Protein AF-A0A969TYN2-F1 (afdb_monomer_lite)

Foldseek 3Di:
DDDFDWDDDPPFKIKGWQAQFQDQKDKDAADAPWKWWKWKADPVVRDIHTDDIDHGIDIDGDPSGHGMMIMTGIDDD

Structure (mmCIF, N/CA/C/O backbone):
data_AF-A0A969TYN2-F1
#
_entry.id   AF-A0A969TYN2-F1
#
loop_
_atom_site.group_PDB
_atom_site.id
_atom_site.type_symbol
_atom_site.label_atom_id
_atom_site.label_alt_id
_atom_site.label_comp_id
_atom_site.label_asym_id
_atom_site.label_entity_id
_atom_site.label_seq_id
_atom_site.pdbx_PDB_ins_code
_atom_site.Cartn_x
_atom_site.Cartn_y
_atom_site.Cartn_z
_atom_site.occupancy
_atom_site.B_iso_or_equiv
_atom_site.auth_seq_id
_atom_site.auth_comp_id
_atom_site.auth_asym_id
_atom_site.auth_atom_id
_atom_site.pdbx_PDB_model_num
ATOM 1 N N . MET A 1 1 ? -11.355 -6.873 -13.129 1.00 51.81 1 MET A N 1
ATOM 2 C CA . MET A 1 1 ? -10.115 -6.570 -12.381 1.00 51.81 1 MET A CA 1
ATOM 3 C C . MET A 1 1 ? -9.527 -7.846 -11.812 1.00 51.81 1 MET A C 1
ATOM 5 O O . MET A 1 1 ? -10.286 -8.693 -11.359 1.00 51.81 1 MET A O 1
ATOM 9 N N . ARG A 1 2 ? -8.202 -8.012 -11.866 1.00 59.59 2 ARG A N 1
ATOM 10 C CA . ARG A 1 2 ? -7.513 -9.162 -11.265 1.00 59.59 2 ARG A CA 1
ATOM 11 C C . ARG A 1 2 ? -7.378 -8.903 -9.765 1.00 59.59 2 ARG A C 1
ATOM 13 O O . ARG A 1 2 ? -6.774 -7.907 -9.388 1.00 59.59 2 ARG A O 1
ATOM 20 N N . GLN A 1 3 ? -7.953 -9.767 -8.932 1.00 68.88 3 GLN A N 1
ATOM 21 C CA . GLN A 1 3 ? -7.731 -9.703 -7.488 1.00 68.88 3 GLN A CA 1
ATOM 22 C C . GLN A 1 3 ? -6.256 -10.004 -7.198 1.00 68.88 3 GLN A C 1
ATOM 24 O O . GLN A 1 3 ? -5.712 -10.984 -7.714 1.00 68.88 3 GLN A O 1
ATOM 29 N N . VAL A 1 4 ? -5.606 -9.155 -6.402 1.00 79.88 4 VAL A N 1
ATOM 30 C CA . VAL A 1 4 ? -4.265 -9.433 -5.879 1.00 79.88 4 VAL A CA 1
ATOM 31 C C . VAL A 1 4 ? -4.433 -10.182 -4.560 1.00 79.88 4 VAL A C 1
ATOM 33 O O . VAL A 1 4 ? -5.179 -9.712 -3.696 1.00 79.88 4 VAL A O 1
ATOM 36 N N . PRO A 1 5 ? -3.801 -11.357 -4.394 1.00 86.94 5 PRO A N 1
ATOM 37 C CA . PRO A 1 5 ? -3.891 -12.092 -3.144 1.00 86.94 5 PRO A CA 1
ATOM 38 C C . PRO A 1 5 ? -3.346 -11.230 -2.004 1.00 86.94 5 PRO A C 1
ATOM 40 O O . PRO A 1 5 ? -2.267 -10.644 -2.107 1.00 86.94 5 PRO A O 1
ATOM 43 N N . CYS A 1 6 ? -4.117 -11.164 -0.924 1.00 91.44 6 CYS A N 1
ATOM 44 C CA . CYS A 1 6 ? -3.773 -10.417 0.273 1.00 91.44 6 CYS A CA 1
ATOM 45 C C . CYS A 1 6 ? -3.646 -11.381 1.450 1.00 91.44 6 CYS A C 1
ATOM 47 O O . CYS A 1 6 ? -4.492 -12.254 1.643 1.00 91.44 6 CYS A O 1
ATOM 49 N N . VAL A 1 7 ? -2.602 -11.198 2.248 1.00 95.75 7 VAL A N 1
ATOM 50 C CA . VAL A 1 7 ? -2.422 -11.865 3.542 1.00 95.75 7 VAL A CA 1
ATOM 51 C C . VAL A 1 7 ? -2.346 -10.808 4.630 1.00 95.75 7 VAL A C 1
ATOM 53 O O . VAL A 1 7 ? -2.009 -9.662 4.358 1.00 95.75 7 VAL A O 1
ATOM 56 N N . GLY A 1 8 ? -2.653 -11.153 5.872 1.00 95.88 8 GLY A N 1
ATOM 57 C CA . GLY A 1 8 ? -2.569 -10.182 6.952 1.00 95.88 8 GLY A CA 1
ATOM 58 C C . GLY A 1 8 ? -3.312 -10.617 8.195 1.00 95.88 8 GLY A C 1
ATOM 59 O O . GLY A 1 8 ? -3.828 -11.732 8.279 1.00 95.88 8 GLY A O 1
ATOM 60 N N . LYS A 1 9 ? -3.377 -9.700 9.153 1.00 97.62 9 LYS A N 1
ATOM 61 C CA . LYS A 1 9 ? -4.184 -9.839 10.356 1.00 97.62 9 LYS A CA 1
ATOM 62 C C . LYS A 1 9 ? -5.298 -8.805 10.298 1.00 97.62 9 LYS A C 1
ATOM 64 O O . LYS A 1 9 ? -5.031 -7.606 10.207 1.00 97.62 9 LYS A O 1
ATOM 69 N N . ALA A 1 10 ? -6.536 -9.292 10.352 1.00 95.75 10 ALA A N 1
ATOM 70 C CA . ALA A 1 10 ? -7.722 -8.451 10.292 1.00 95.75 10 ALA A CA 1
ATOM 71 C C . ALA A 1 10 ? -7.642 -7.316 11.321 1.00 95.75 10 ALA A C 1
ATOM 73 O O . ALA A 1 10 ? -7.269 -7.541 12.475 1.00 95.75 10 ALA A O 1
ATOM 74 N N . HIS A 1 11 ? -7.989 -6.107 10.878 1.00 96.25 11 HIS A N 1
ATOM 75 C CA . HIS A 1 11 ? -7.977 -4.886 11.688 1.00 96.25 11 HIS A CA 1
ATOM 76 C C . HIS A 1 11 ? -6.604 -4.515 12.286 1.00 96.25 11 HIS A C 1
ATOM 78 O O . HIS A 1 11 ? -6.547 -3.801 13.292 1.00 96.25 11 HIS A O 1
ATOM 84 N N . ASP A 1 12 ? -5.506 -4.991 11.686 1.00 97.50 12 ASP A N 1
ATOM 85 C CA . ASP A 1 12 ? -4.125 -4.710 12.105 1.00 97.50 12 ASP A CA 1
ATOM 86 C C . ASP A 1 12 ? -3.256 -4.346 10.889 1.00 97.50 12 ASP A C 1
ATOM 88 O O . ASP A 1 12 ? -2.790 -3.213 10.766 1.00 97.50 12 ASP A O 1
ATOM 92 N N . TYR A 1 13 ? -3.098 -5.267 9.932 1.00 97.69 13 TYR A N 1
ATOM 93 C CA . TYR A 1 13 ? -2.390 -4.991 8.680 1.00 97.69 13 TYR A CA 1
ATOM 94 C C . TYR A 1 13 ? -2.763 -5.966 7.560 1.00 97.69 13 TYR A C 1
ATOM 96 O O . TYR A 1 13 ? -3.130 -7.114 7.816 1.00 97.69 13 TYR A O 1
ATOM 104 N N . TYR A 1 14 ? -2.570 -5.525 6.318 1.00 97.62 14 TYR A N 1
ATOM 105 C CA . TYR A 1 14 ? -2.751 -6.324 5.105 1.00 97.62 14 TYR A CA 1
ATOM 106 C C . TYR A 1 14 ? -1.555 -6.142 4.169 1.00 97.62 14 TYR A C 1
ATOM 108 O O . TYR A 1 14 ? -1.076 -5.029 3.995 1.00 97.62 14 TYR A O 1
ATOM 116 N N . LEU A 1 15 ? -1.072 -7.223 3.564 1.00 97.75 15 LEU A N 1
ATOM 117 C CA . LEU A 1 15 ? 0.048 -7.267 2.630 1.00 97.75 15 LEU A CA 1
ATOM 118 C C . LEU A 1 15 ? -0.433 -7.854 1.303 1.00 97.75 15 LEU A C 1
ATOM 120 O O . LEU A 1 15 ? -0.920 -8.985 1.258 1.00 97.75 15 LEU A O 1
ATOM 124 N N . ALA A 1 16 ? -0.239 -7.103 0.227 1.00 97.00 16 ALA A N 1
ATOM 125 C CA . ALA A 1 16 ? -0.490 -7.524 -1.140 1.00 97.00 16 ALA A CA 1
ATOM 126 C C . ALA A 1 16 ? 0.845 -7.632 -1.884 1.00 97.00 16 ALA A C 1
ATOM 128 O O . ALA A 1 16 ? 1.521 -6.627 -2.093 1.00 97.00 16 ALA A O 1
ATOM 129 N N . TYR A 1 17 ? 1.229 -8.842 -2.293 1.00 96.50 17 TYR A N 1
ATOM 130 C CA . TYR A 1 17 ? 2.408 -9.056 -3.135 1.00 96.50 17 TYR A CA 1
ATOM 131 C C . TYR A 1 17 ? 1.988 -9.170 -4.599 1.00 96.50 17 TYR A C 1
ATOM 133 O O . TYR A 1 17 ? 1.176 -10.027 -4.953 1.00 96.50 17 TYR A O 1
ATOM 141 N N . THR A 1 18 ? 2.539 -8.318 -5.464 1.00 95.25 18 THR A N 1
ATOM 142 C CA . THR A 1 18 ? 2.121 -8.251 -6.871 1.00 95.25 18 THR A CA 1
ATOM 143 C C . THR A 1 18 ? 2.781 -9.329 -7.732 1.00 95.25 18 THR A C 1
ATOM 145 O O . THR A 1 18 ? 2.333 -9.576 -8.856 1.00 95.25 18 THR A O 1
ATOM 148 N N . GLY A 1 19 ? 3.810 -10.023 -7.228 1.00 93.75 19 GLY A N 1
ATOM 149 C CA . GLY A 1 19 ? 4.524 -11.056 -7.982 1.00 93.75 19 GLY A CA 1
ATOM 150 C C . GLY A 1 19 ? 4.984 -10.532 -9.350 1.00 93.75 19 GLY A C 1
ATOM 151 O O . GLY A 1 19 ? 5.377 -9.377 -9.448 1.00 93.75 19 GLY A O 1
ATOM 152 N N . PRO A 1 20 ? 4.894 -11.304 -10.444 1.00 94.88 20 PRO A N 1
ATOM 153 C CA . PRO A 1 20 ? 5.320 -10.831 -11.764 1.00 94.88 20 PRO A CA 1
ATOM 154 C C . PRO A 1 20 ? 4.408 -9.742 -12.363 1.00 94.88 20 PRO A C 1
ATOM 156 O O . PRO A 1 20 ? 4.723 -9.203 -13.424 1.00 94.88 20 PRO A O 1
ATOM 159 N N . SER A 1 21 ? 3.266 -9.425 -11.735 1.00 92.50 21 SER A N 1
ATOM 160 C CA . SER A 1 21 ? 2.380 -8.372 -12.234 1.00 92.50 21 SER A CA 1
ATOM 161 C C . SER A 1 21 ? 2.967 -6.984 -11.972 1.00 92.50 21 SER A C 1
ATOM 163 O O . SER A 1 21 ? 3.620 -6.752 -10.954 1.00 92.50 21 SER A O 1
ATOM 165 N N . GLN A 1 22 ? 2.717 -6.065 -12.908 1.00 95.00 22 GLN A N 1
ATOM 166 C CA . GLN A 1 22 ? 3.253 -4.701 -12.922 1.00 95.00 22 GLN A CA 1
ATOM 167 C C . GLN A 1 22 ? 2.122 -3.670 -12.773 1.00 95.00 22 GLN A C 1
ATOM 169 O O . GLN A 1 22 ? 1.929 -2.836 -13.660 1.00 95.00 22 GLN A O 1
ATOM 174 N N . PRO A 1 23 ? 1.286 -3.754 -11.722 1.00 95.56 23 PRO A N 1
ATOM 175 C CA . PRO A 1 23 ? 0.181 -2.822 -11.580 1.00 95.56 23 PRO A CA 1
ATOM 176 C C . PRO A 1 23 ? 0.721 -1.404 -11.368 1.00 95.56 23 PRO A C 1
ATOM 178 O O . PRO A 1 23 ? 1.662 -1.195 -10.603 1.00 95.56 23 PRO A O 1
ATOM 181 N N . ALA A 1 24 ? 0.094 -0.430 -12.025 1.00 95.94 24 ALA A N 1
ATOM 182 C CA . ALA A 1 24 ? 0.250 0.989 -11.702 1.00 95.94 24 ALA A CA 1
ATOM 183 C C . ALA A 1 24 ? -0.729 1.436 -10.598 1.00 95.94 24 ALA A C 1
ATOM 185 O O . ALA A 1 24 ? -0.577 2.514 -10.032 1.00 95.94 24 ALA A O 1
ATOM 186 N N . LEU A 1 25 ? -1.730 0.604 -10.291 1.00 95.19 25 LEU A N 1
ATOM 187 C CA . LEU A 1 25 ? -2.803 0.895 -9.347 1.00 95.19 25 LEU A CA 1
ATOM 188 C C . LEU A 1 25 ? -3.302 -0.397 -8.692 1.00 95.19 25 LEU A C 1
ATOM 190 O O . LEU A 1 25 ? -3.440 -1.417 -9.374 1.00 95.19 25 LEU A O 1
ATOM 194 N N . LEU A 1 26 ? -3.600 -0.345 -7.395 1.00 95.56 26 LEU A N 1
ATOM 195 C CA . LEU A 1 26 ? -4.318 -1.396 -6.675 1.00 95.56 26 LEU A CA 1
ATOM 196 C C . LEU A 1 26 ? -5.556 -0.817 -5.998 1.00 95.56 26 LEU A C 1
ATOM 198 O O . LEU A 1 26 ? -5.451 0.140 -5.238 1.00 95.56 26 LEU A O 1
ATOM 202 N N . GLU A 1 27 ? -6.709 -1.431 -6.240 1.00 95.12 27 GLU A N 1
ATOM 203 C CA . GLU A 1 27 ? -7.963 -1.038 -5.597 1.00 95.12 27 GLU A CA 1
ATOM 204 C C . GLU A 1 27 ? -8.182 -1.836 -4.308 1.00 95.12 27 GLU A C 1
ATOM 206 O O . GLU A 1 27 ? -8.082 -3.068 -4.305 1.00 95.12 27 GLU A O 1
ATOM 211 N N . PHE A 1 28 ? -8.538 -1.146 -3.225 1.00 94.75 28 PHE A N 1
ATOM 212 C CA . PHE A 1 28 ? -8.872 -1.750 -1.936 1.00 94.75 28 PHE A CA 1
ATOM 213 C C . PHE A 1 28 ? -10.185 -1.203 -1.386 1.00 94.75 28 PHE A C 1
ATOM 215 O O . PHE A 1 28 ? -10.495 -0.023 -1.521 1.00 94.75 28 PHE A O 1
ATOM 222 N N . ASN A 1 29 ? -10.924 -2.067 -0.688 1.00 95.06 29 ASN A N 1
ATOM 223 C CA . ASN A 1 29 ? -12.008 -1.669 0.206 1.00 95.06 29 ASN A CA 1
ATOM 224 C C . ASN A 1 29 ? -11.533 -1.895 1.642 1.00 95.06 29 ASN A C 1
ATOM 226 O O . ASN A 1 29 ? -11.503 -3.031 2.118 1.00 95.06 29 ASN A O 1
ATOM 230 N N . LEU A 1 30 ? -11.110 -0.823 2.307 1.00 95.88 30 LEU A N 1
ATOM 231 C CA . LEU A 1 30 ? -10.618 -0.871 3.681 1.00 95.88 30 LEU A CA 1
ATOM 232 C C . LEU A 1 30 ? -11.786 -0.944 4.678 1.00 95.88 30 LEU A C 1
ATOM 234 O O . LEU A 1 30 ? -12.868 -0.421 4.387 1.00 95.88 30 LEU A O 1
ATOM 238 N N . PRO A 1 31 ? -11.585 -1.553 5.863 1.00 96.12 31 PRO A N 1
ATOM 239 C CA . PRO A 1 31 ? -12.595 -1.564 6.914 1.00 96.12 31 PRO A CA 1
ATOM 240 C C . PRO A 1 31 ? -13.113 -0.158 7.248 1.00 96.12 31 PRO A C 1
ATOM 242 O O . PRO A 1 31 ? -12.349 0.803 7.356 1.00 96.12 31 PRO A O 1
ATOM 245 N N . ALA A 1 32 ? -14.432 -0.037 7.402 1.00 95.44 32 ALA A N 1
ATOM 246 C CA . ALA A 1 32 ? -15.084 1.237 7.678 1.00 95.44 32 ALA A CA 1
ATOM 247 C C . ALA A 1 32 ? -14.650 1.813 9.037 1.00 95.44 32 ALA A C 1
ATOM 249 O O . ALA A 1 32 ? -14.520 1.083 10.016 1.00 95.44 32 ALA A O 1
ATOM 250 N N . GLY A 1 33 ? -14.457 3.134 9.097 1.00 95.88 33 GLY A N 1
ATOM 251 C CA . GLY A 1 33 ? -14.044 3.833 10.321 1.00 95.88 33 GLY A CA 1
ATOM 252 C C . GLY A 1 33 ? -12.571 3.642 10.703 1.00 95.88 33 GLY A C 1
ATOM 253 O O . GLY A 1 33 ? -12.157 4.100 11.764 1.00 95.88 33 GLY A O 1
ATOM 254 N N . GLU A 1 34 ? -11.773 2.991 9.857 1.00 97.56 34 GLU A N 1
ATOM 255 C CA . GLU A 1 34 ? -10.349 2.757 10.087 1.00 97.56 34 GLU A CA 1
ATOM 256 C C . GLU A 1 34 ? -9.498 3.444 9.015 1.00 97.56 34 GLU A C 1
ATOM 258 O O . GLU A 1 34 ? -9.901 3.582 7.858 1.00 97.56 34 GLU A O 1
ATOM 263 N N . THR A 1 35 ? -8.298 3.867 9.405 1.00 98.12 35 THR A N 1
ATOM 264 C CA . THR A 1 35 ? -7.303 4.455 8.508 1.00 98.12 35 THR A CA 1
ATOM 265 C C . THR A 1 35 ? -6.061 3.580 8.461 1.00 98.12 35 THR A C 1
ATOM 267 O O . THR A 1 35 ? -5.656 2.980 9.460 1.00 98.12 35 THR A O 1
ATOM 270 N N . TYR A 1 36 ? -5.453 3.496 7.282 1.00 98.50 36 TYR A N 1
ATOM 271 C CA . TYR A 1 36 ? -4.305 2.641 7.020 1.00 98.50 36 TYR A CA 1
ATOM 272 C C . TYR A 1 36 ? -3.210 3.436 6.330 1.00 98.50 36 TYR A C 1
ATOM 274 O O . TYR A 1 36 ? -3.462 4.078 5.314 1.00 98.50 36 TYR A O 1
ATOM 282 N N . ARG A 1 37 ? -1.985 3.365 6.849 1.00 98.38 37 ARG A N 1
ATOM 283 C CA . ARG A 1 37 ? -0.809 3.875 6.148 1.00 98.38 37 ARG A CA 1
ATOM 284 C C . ARG A 1 37 ? -0.361 2.853 5.113 1.00 98.38 37 ARG A C 1
ATOM 286 O O . ARG A 1 37 ? -0.130 1.694 5.460 1.00 98.38 37 ARG A O 1
ATOM 293 N N . ALA A 1 38 ? -0.241 3.287 3.865 1.00 98.31 38 ALA A N 1
ATOM 294 C CA . ALA A 1 38 ? 0.348 2.497 2.796 1.00 98.31 38 ALA A CA 1
ATOM 295 C C . ALA A 1 38 ? 1.878 2.568 2.864 1.00 98.31 38 ALA A C 1
ATOM 297 O O . ALA A 1 38 ? 2.440 3.649 3.013 1.00 98.31 38 ALA A O 1
ATOM 298 N N . GLU A 1 39 ? 2.562 1.441 2.707 1.00 98.56 39 GLU A N 1
ATOM 299 C CA . GLU A 1 39 ? 4.008 1.389 2.489 1.00 98.56 39 GLU A CA 1
ATOM 300 C C . GLU A 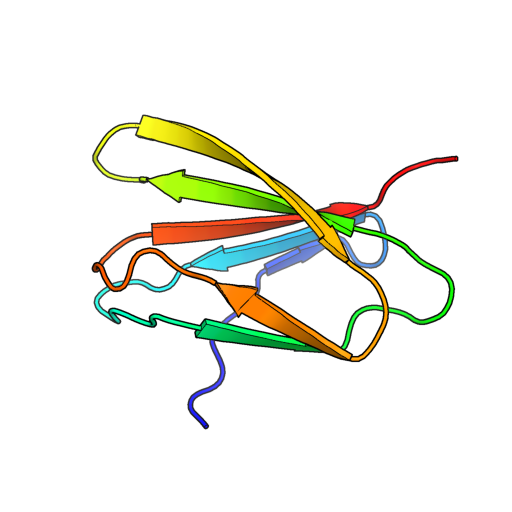1 39 ? 4.283 0.491 1.278 1.00 98.56 39 GLU A C 1
ATOM 302 O O . GLU A 1 39 ? 3.843 -0.661 1.224 1.00 98.56 39 GLU A O 1
ATOM 307 N N . VAL A 1 40 ? 4.996 1.027 0.289 1.00 98.44 40 VAL A N 1
ATOM 308 C CA . VAL A 1 40 ? 5.375 0.294 -0.924 1.00 98.44 40 VAL A CA 1
ATOM 309 C C . VAL A 1 40 ? 6.741 -0.336 -0.699 1.00 98.44 40 VAL A C 1
ATOM 311 O O . VAL A 1 40 ? 7.702 0.350 -0.354 1.00 98.44 40 VAL A O 1
ATOM 314 N N . ILE A 1 41 ? 6.827 -1.646 -0.894 1.00 98.44 41 ILE A N 1
ATOM 315 C CA . ILE A 1 41 ? 8.025 -2.446 -0.655 1.00 98.44 41 ILE A CA 1
ATOM 316 C C . ILE A 1 41 ? 8.600 -2.874 -2.001 1.00 98.44 41 ILE A C 1
ATOM 318 O O . ILE A 1 41 ? 7.953 -3.603 -2.758 1.00 98.44 41 ILE A O 1
ATOM 322 N N . ASP A 1 42 ? 9.829 -2.451 -2.273 1.00 98.06 42 ASP A N 1
ATOM 323 C CA . ASP A 1 42 ? 10.651 -3.022 -3.334 1.00 98.06 42 ASP A CA 1
ATOM 324 C C . ASP A 1 42 ? 11.338 -4.274 -2.783 1.00 98.06 42 ASP A C 1
ATOM 326 O O . ASP A 1 42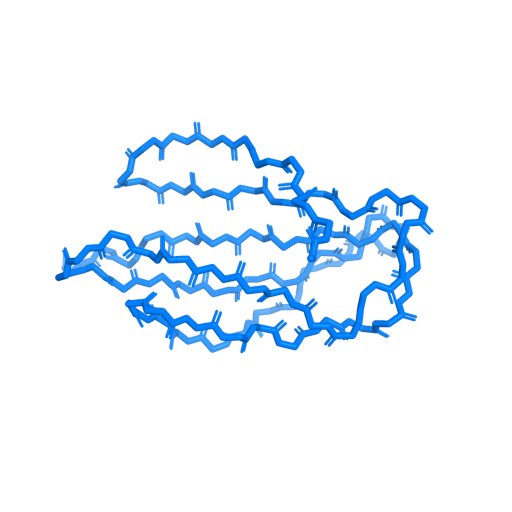 ? 12.274 -4.177 -1.983 1.00 98.06 42 ASP A O 1
ATOM 330 N N . THR A 1 43 ? 10.870 -5.464 -3.172 1.00 97.12 43 THR A N 1
ATOM 331 C CA . THR A 1 43 ? 11.423 -6.710 -2.618 1.00 97.12 43 THR A CA 1
ATOM 332 C C . THR A 1 43 ? 12.792 -7.063 -3.192 1.00 97.12 43 THR A C 1
ATOM 334 O O . THR A 1 43 ? 13.468 -7.916 -2.631 1.00 97.12 43 THR A O 1
ATOM 337 N N . TRP A 1 44 ? 13.200 -6.451 -4.308 1.00 95.81 44 TRP A N 1
ATOM 338 C CA . TRP A 1 44 ? 14.520 -6.670 -4.909 1.00 95.81 44 TRP A CA 1
ATOM 339 C C . TRP A 1 44 ? 15.537 -5.660 -4.394 1.00 95.81 44 TRP A C 1
ATOM 341 O O . TRP A 1 44 ? 16.651 -6.029 -4.032 1.00 95.81 44 TRP A O 1
ATOM 351 N N . GLY A 1 45 ? 15.140 -4.389 -4.334 1.00 97.25 45 GLY A N 1
ATOM 352 C CA . GLY A 1 45 ? 15.942 -3.309 -3.767 1.00 97.25 45 GLY A CA 1
ATOM 353 C C . GLY A 1 45 ? 16.007 -3.329 -2.238 1.00 97.25 45 GLY A C 1
ATOM 354 O O . GLY A 1 45 ? 16.822 -2.610 -1.668 1.00 97.25 45 GLY A O 1
ATOM 355 N N . MET A 1 46 ? 15.175 -4.144 -1.578 1.00 97.69 46 MET A N 1
ATOM 356 C CA . MET A 1 46 ? 15.070 -4.251 -0.118 1.00 97.69 46 MET A CA 1
ATOM 357 C C . MET A 1 46 ? 14.734 -2.912 0.555 1.00 97.69 46 MET A C 1
ATOM 359 O O . MET A 1 46 ? 15.247 -2.595 1.628 1.00 97.69 46 MET A O 1
ATOM 363 N N . THR A 1 47 ? 13.869 -2.112 -0.073 1.00 98.31 47 THR A N 1
ATOM 364 C CA . THR A 1 47 ? 13.477 -0.791 0.434 1.00 98.31 47 THR A CA 1
ATOM 365 C C . THR A 1 47 ? 11.989 -0.714 0.736 1.00 98.31 47 THR A C 1
ATOM 367 O O . THR A 1 47 ? 11.161 -1.383 0.116 1.00 98.31 47 THR A O 1
ATOM 370 N N . VAL A 1 48 ? 11.651 0.134 1.707 1.00 98.44 48 VAL A N 1
ATOM 371 C CA . VAL A 1 48 ? 10.273 0.463 2.070 1.00 98.44 48 VAL A CA 1
ATOM 372 C C . VAL A 1 48 ? 10.086 1.958 1.879 1.00 98.44 48 VAL A C 1
ATOM 374 O O . VAL A 1 48 ? 10.783 2.760 2.497 1.00 98.44 48 VAL A O 1
ATOM 377 N N . THR A 1 49 ? 9.144 2.326 1.020 1.00 98.19 49 THR A N 1
ATOM 378 C CA . THR A 1 49 ? 8.764 3.716 0.780 1.00 98.19 49 THR A CA 1
ATOM 379 C C . THR A 1 49 ? 7.451 3.988 1.513 1.00 98.19 49 THR A C 1
ATOM 381 O O . THR A 1 49 ? 6.426 3.407 1.139 1.00 98.19 49 THR A O 1
ATOM 384 N N . PRO A 1 50 ? 7.448 4.828 2.563 1.00 96.31 50 PRO A N 1
ATOM 385 C CA . PRO A 1 50 ? 6.214 5.214 3.229 1.00 96.31 50 PRO A CA 1
ATOM 386 C C . PRO A 1 50 ? 5.351 6.029 2.266 1.00 96.31 50 PRO A C 1
ATOM 388 O O . PRO A 1 50 ? 5.845 6.910 1.565 1.00 96.31 50 PRO A O 1
ATOM 391 N N . GLY A 1 51 ? 4.062 5.728 2.243 1.00 94.25 51 GLY A N 1
ATOM 392 C CA . GLY A 1 51 ? 3.063 6.425 1.450 1.00 94.25 51 GLY A CA 1
ATOM 393 C C . GLY A 1 51 ? 2.018 7.121 2.315 1.00 94.25 51 GLY A C 1
ATOM 394 O O . GLY A 1 51 ? 2.181 7.307 3.529 1.00 94.25 51 GLY A O 1
ATOM 395 N N . GLU A 1 52 ? 0.940 7.496 1.637 1.00 97.69 52 GLU A N 1
ATOM 396 C CA . GLU A 1 52 ? -0.214 8.195 2.192 1.00 97.69 52 GLU A CA 1
ATOM 397 C C . GLU A 1 52 ? -1.055 7.318 3.133 1.00 97.69 52 GLU A C 1
ATOM 399 O O . GLU A 1 52 ? -0.909 6.090 3.209 1.00 97.69 52 GLU A O 1
ATOM 404 N N . VAL A 1 53 ? -1.960 7.975 3.858 1.00 98.19 53 VAL A N 1
ATOM 405 C CA . VAL A 1 53 ? -2.973 7.329 4.696 1.00 98.19 53 VAL A CA 1
ATOM 406 C C . VAL A 1 53 ? -4.298 7.265 3.940 1.00 98.19 53 VAL A C 1
ATOM 408 O O . VAL A 1 53 ? -4.756 8.259 3.385 1.00 98.19 53 VAL A O 1
ATOM 411 N N . TYR A 1 54 ? -4.931 6.097 3.962 1.00 97.94 54 TYR A N 1
ATOM 412 C CA . TYR A 1 54 ? -6.145 5.789 3.214 1.00 97.94 54 TYR A CA 1
ATOM 413 C C . TYR A 1 54 ? -7.261 5.266 4.126 1.00 97.94 54 TYR A C 1
ATOM 415 O O . TYR A 1 54 ? -6.995 4.684 5.181 1.00 97.94 54 TYR A O 1
ATOM 423 N N . SER A 1 55 ? -8.516 5.434 3.705 1.00 97.69 55 SER A N 1
ATOM 424 C CA . SER A 1 55 ? -9.711 4.869 4.349 1.00 97.69 55 SER A CA 1
ATOM 425 C C . SER A 1 55 ? -10.817 4.606 3.321 1.00 97.69 55 SER A C 1
ATOM 427 O O . SER A 1 55 ? -10.875 5.257 2.282 1.00 97.69 55 SER A O 1
ATOM 429 N N . GLY A 1 56 ? -11.713 3.653 3.601 1.00 96.81 56 GLY A N 1
ATOM 430 C CA . GLY A 1 56 ? -12.814 3.307 2.693 1.00 96.81 56 GLY A CA 1
ATOM 431 C C . GLY A 1 56 ? -12.355 2.655 1.381 1.00 96.81 56 GLY A C 1
ATOM 432 O O . GLY A 1 56 ? -11.403 1.872 1.371 1.00 96.81 56 GLY A O 1
ATOM 433 N N . ARG A 1 57 ? -13.063 2.940 0.279 1.00 96.50 57 ARG A N 1
ATOM 434 C CA . ARG A 1 57 ? -12.689 2.484 -1.069 1.00 96.50 57 ARG A CA 1
ATOM 435 C C . ARG A 1 57 ? -11.620 3.407 -1.642 1.00 96.50 57 ARG A C 1
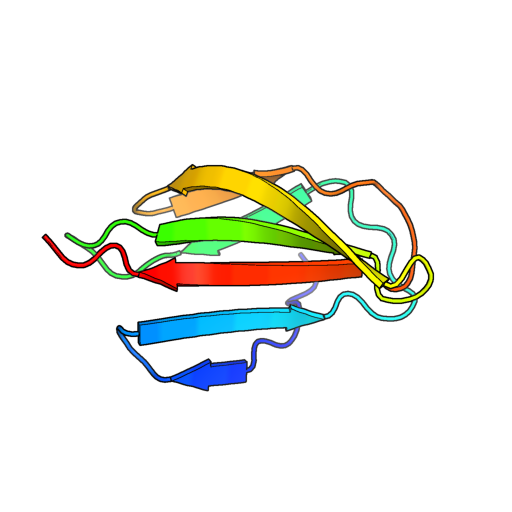ATOM 437 O O . ARG A 1 57 ? -11.873 4.602 -1.783 1.00 96.50 57 ARG A O 1
ATOM 444 N N . VAL A 1 58 ? -10.466 2.849 -1.986 1.00 95.75 58 VAL A N 1
ATOM 445 C CA . VAL A 1 58 ? -9.295 3.616 -2.419 1.00 95.75 58 VAL A CA 1
ATOM 446 C C . VAL A 1 58 ? -8.548 2.930 -3.546 1.00 95.75 58 VAL A C 1
ATOM 448 O O . VAL A 1 58 ? -8.470 1.701 -3.597 1.00 95.75 58 VAL A O 1
ATOM 451 N N . ASP A 1 59 ? -7.924 3.758 -4.374 1.00 95.62 59 ASP A N 1
ATOM 452 C CA . ASP A 1 59 ? -7.022 3.331 -5.426 1.00 95.62 59 ASP A CA 1
ATOM 453 C C . ASP A 1 59 ? -5.608 3.784 -5.057 1.00 95.62 59 ASP A C 1
ATOM 455 O O . ASP A 1 59 ? -5.335 4.977 -4.923 1.00 95.62 59 ASP A O 1
ATOM 459 N N . ILE A 1 60 ? -4.711 2.825 -4.845 1.00 96.56 60 ILE A N 1
ATOM 460 C CA . ILE A 1 60 ? -3.364 3.076 -4.332 1.00 96.56 60 ILE A CA 1
ATOM 461 C C . ILE A 1 60 ? -2.367 2.990 -5.489 1.00 96.56 60 ILE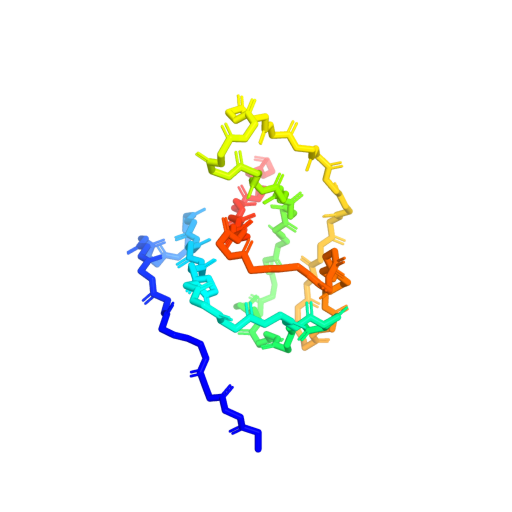 A C 1
ATOM 463 O O . ILE A 1 60 ? -2.259 1.924 -6.111 1.00 96.56 60 ILE A O 1
ATOM 467 N N . PRO A 1 61 ? -1.633 4.078 -5.793 1.00 96.81 61 PRO A N 1
ATOM 468 C CA . PRO A 1 61 ? -0.615 4.071 -6.832 1.00 96.81 61 PRO A CA 1
ATOM 469 C C . PRO A 1 61 ? 0.485 3.055 -6.534 1.00 96.81 61 PRO A C 1
ATOM 471 O O . PRO A 1 61 ? 0.992 2.969 -5.416 1.00 96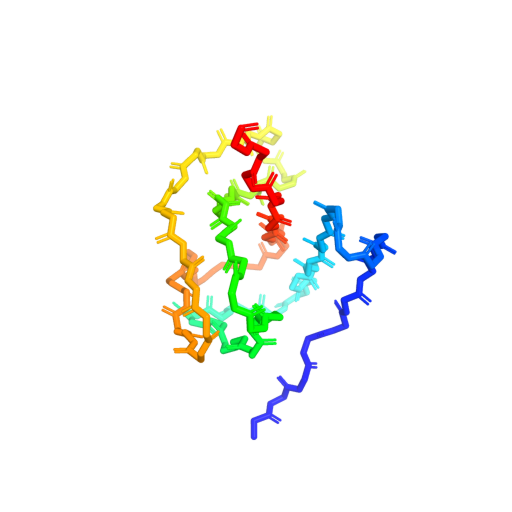.81 61 PRO A O 1
ATOM 474 N N . MET A 1 62 ? 0.881 2.317 -7.565 1.00 96.81 62 MET A N 1
ATOM 475 C CA . MET A 1 62 ? 1.975 1.355 -7.517 1.00 96.81 62 MET A CA 1
ATOM 476 C C . MET A 1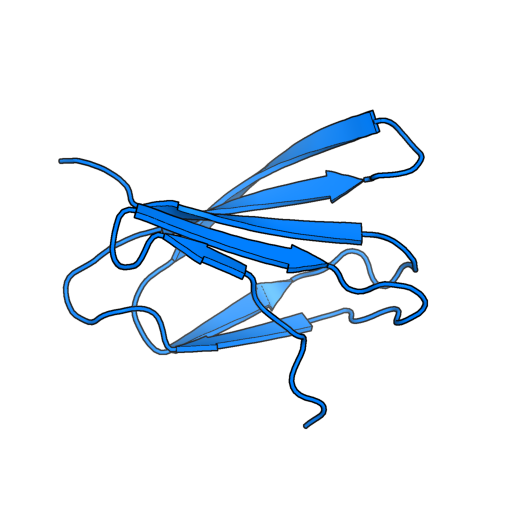 62 ? 3.038 1.699 -8.565 1.00 96.81 62 MET A C 1
ATOM 478 O O . MET A 1 62 ? 2.731 2.352 -9.562 1.00 96.81 62 MET A O 1
ATOM 482 N N . PRO A 1 63 ? 4.287 1.228 -8.403 1.00 96.69 63 PRO A N 1
ATOM 483 C CA . PRO A 1 63 ? 5.387 1.619 -9.288 1.00 96.69 63 PRO A CA 1
ATOM 484 C C . PRO A 1 63 ? 5.288 1.147 -10.746 1.00 96.69 63 PRO A C 1
ATOM 486 O O . PRO A 1 63 ? 6.171 1.482 -11.532 1.00 96.69 63 PRO A O 1
ATOM 489 N N . GLY A 1 64 ? 4.291 0.334 -11.121 1.00 96.62 64 GLY A N 1
ATOM 490 C CA . GLY A 1 64 ? 4.202 -0.220 -12.476 1.00 96.62 64 GLY A CA 1
ATOM 491 C C . GLY A 1 64 ? 5.348 -1.180 -12.804 1.00 96.62 64 GLY A C 1
ATOM 492 O O . GLY A 1 64 ? 5.767 -1.278 -13.952 1.00 96.62 64 GLY A O 1
ATOM 493 N N . LYS A 1 65 ? 5.895 -1.861 -11.790 1.00 96.62 65 LYS A N 1
ATOM 494 C CA . LYS A 1 65 ? 7.025 -2.792 -11.905 1.00 96.62 65 LYS A CA 1
ATOM 495 C C . LYS A 1 65 ? 6.700 -4.118 -11.232 1.00 96.62 65 LYS A C 1
ATOM 497 O O . LYS A 1 65 ? 5.867 -4.185 -10.329 1.00 96.62 65 LYS A O 1
ATOM 502 N N . ALA A 1 66 ? 7.363 -5.173 -11.692 1.00 96.38 66 ALA A N 1
ATOM 503 C CA . ALA A 1 66 ? 7.185 -6.508 -11.144 1.00 96.38 66 ALA A CA 1
ATOM 504 C C . ALA A 1 66 ? 7.818 -6.612 -9.754 1.00 96.38 66 ALA A C 1
ATOM 506 O O . ALA A 1 66 ? 8.792 -5.929 -9.447 1.00 96.38 66 ALA A O 1
ATOM 507 N N . TYR A 1 67 ? 7.285 -7.536 -8.965 1.00 96.38 67 TYR A N 1
ATOM 508 C CA . TYR A 1 67 ? 7.802 -7.982 -7.677 1.00 96.38 67 TYR A CA 1
ATOM 509 C C . TYR A 1 67 ? 7.824 -6.884 -6.612 1.00 96.38 67 TYR A C 1
ATOM 511 O O . TYR A 1 67 ? 8.723 -6.832 -5.782 1.00 96.38 67 TYR A O 1
ATOM 519 N N . TYR A 1 68 ? 6.812 -6.023 -6.610 1.00 97.62 68 TYR A N 1
ATOM 520 C CA . TYR A 1 68 ? 6.578 -5.103 -5.504 1.00 97.62 68 TYR A CA 1
ATOM 521 C C . TYR A 1 68 ? 5.562 -5.700 -4.533 1.00 97.62 68 TYR A C 1
ATOM 523 O O . TYR A 1 68 ? 4.758 -6.572 -4.879 1.00 97.62 68 TYR A O 1
ATOM 531 N N . ALA A 1 69 ? 5.584 -5.217 -3.299 1.00 97.81 69 ALA A N 1
ATOM 532 C CA . ALA A 1 69 ? 4.496 -5.430 -2.363 1.00 97.81 69 ALA A CA 1
ATOM 533 C C . ALA A 1 69 ? 3.948 -4.093 -1.869 1.00 97.81 69 ALA A C 1
ATOM 535 O O . ALA A 1 69 ? 4.638 -3.077 -1.868 1.00 97.81 69 ALA A O 1
ATOM 536 N N . LEU A 1 70 ? 2.699 -4.111 -1.434 1.00 98.12 70 LEU A N 1
ATOM 537 C CA . LEU A 1 70 ? 2.070 -3.035 -0.689 1.00 98.12 70 LEU A CA 1
ATOM 538 C C . LEU A 1 70 ? 1.685 -3.591 0.675 1.00 98.12 70 LEU A C 1
ATOM 540 O O . LEU A 1 70 ? 0.980 -4.599 0.742 1.00 98.12 70 LEU A O 1
ATOM 544 N N . ILE A 1 71 ? 2.105 -2.930 1.748 1.00 98.38 71 ILE A N 1
ATOM 545 C CA . ILE A 1 71 ? 1.565 -3.179 3.082 1.00 98.38 71 ILE A CA 1
ATOM 546 C C . ILE A 1 71 ? 0.696 -2.001 3.515 1.00 98.38 71 ILE A C 1
ATOM 548 O O . ILE A 1 71 ? 1.054 -0.840 3.353 1.00 98.38 71 ILE A O 1
ATOM 552 N N . LEU A 1 72 ? -0.471 -2.318 4.059 1.00 98.25 72 LEU A N 1
ATOM 553 C CA . LEU A 1 72 ? -1.423 -1.387 4.637 1.00 98.25 72 LEU A CA 1
ATOM 554 C C . LEU A 1 72 ? -1.450 -1.641 6.134 1.00 98.25 72 LEU A C 1
ATOM 556 O O . LEU A 1 72 ? -1.960 -2.671 6.575 1.00 98.25 72 LEU A O 1
ATOM 560 N N . ARG A 1 73 ? -0.886 -0.724 6.919 1.00 98.12 73 ARG A N 1
ATOM 561 C CA . ARG A 1 73 ? -0.838 -0.825 8.383 1.00 98.12 73 ARG A CA 1
ATOM 562 C C . ARG A 1 73 ? -1.907 0.056 8.995 1.00 98.12 73 ARG A C 1
ATOM 564 O O . ARG A 1 73 ? -1.944 1.249 8.702 1.00 98.12 73 ARG A O 1
ATOM 571 N N . ARG A 1 74 ? -2.752 -0.506 9.858 1.00 98.12 74 ARG A N 1
ATOM 572 C CA . ARG A 1 74 ? -3.767 0.273 10.564 1.00 98.12 74 ARG A CA 1
ATOM 573 C C . ARG A 1 74 ? -3.088 1.321 11.441 1.00 98.12 74 ARG A C 1
ATOM 575 O O . ARG A 1 74 ? -2.204 1.003 12.238 1.00 98.12 74 ARG A O 1
ATOM 582 N N . MET A 1 75 ? -3.539 2.561 11.327 1.00 97.25 75 MET A N 1
ATOM 583 C CA . MET A 1 75 ? -3.177 3.620 12.257 1.00 97.25 75 MET A CA 1
ATOM 584 C C . MET A 1 75 ? -3.902 3.362 13.579 1.00 97.25 75 MET A C 1
ATOM 586 O O . MET A 1 75 ? -5.130 3.266 13.621 1.00 97.25 75 MET A O 1
ATOM 590 N N . LYS A 1 76 ? -3.141 3.219 14.663 1.00 87.75 76 LYS A N 1
ATOM 591 C CA . LYS A 1 76 ? -3.700 3.220 16.016 1.00 87.75 76 LYS A CA 1
ATOM 592 C C . LYS A 1 76 ? -3.786 4.679 16.456 1.00 87.75 76 LYS A C 1
ATOM 594 O O . LYS A 1 76 ? -2.774 5.375 16.401 1.00 87.75 76 LYS A O 1
ATOM 599 N N . GLY A 1 77 ? -5.001 5.128 16.768 1.00 64.88 77 GLY A N 1
ATOM 600 C CA . GLY A 1 77 ? -5.227 6.406 17.446 1.00 64.88 77 GLY A CA 1
ATOM 601 C C . GLY A 1 77 ? -4.727 6.373 18.880 1.00 64.88 77 GLY A C 1
ATOM 602 O O . GLY A 1 77 ? -4.551 5.251 19.412 1.00 64.88 77 GLY A O 1
#

Sequence (77 aa):
MRQVPCVGKAHDYYLAYTGPSQPALLEFNLPAGETYRAEVIDTWGMTVTPGEVYSGRVDIPMPGKAYYALILRRMKG

Radius of gyration: 11.75 Å; chains: 1; bounding box: 31×20×30 Å

pLDDT: mean 94.4, std 8.36, range [51.81, 98.56]

Secondary structure (DSSP, 8-state):
-PPPPEEEETTTEEEEE-TT---SEEEEEPPTT--EEEEEEETTTTEEEEEEEE-SEEEEE--S-TTEEEEEEEPP-